Protein AF-A0A3F2TYC1-F1 (afdb_monomer_lite)

Radius of gyration: 12.43 Å; chains: 1; bounding box: 34×19×30 Å

Secondary structure (DSSP, 8-state):
-HHHHHHTT---HHHHHHHHHTTTTSTTS-GGGTS----HHHHHHHHHHHHTT-HHHHHHHHHH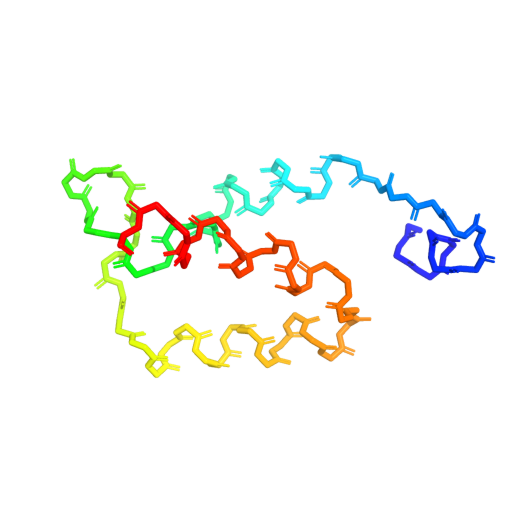HHH--

Sequence (69 aa):
RIQEAYLDELTDPAIFREMGDAGLLGITVPEEYGGLGAGYVTYGLVAREVERVDSGYRSMMSVQSSLVM

pLDDT: mean 91.91, std 8.54, range [50.94, 97.5]

Structure (mmCIF, N/CA/C/O backbone):
data_AF-A0A3F2TYC1-F1
#
_entry.id   AF-A0A3F2TYC1-F1
#
loop_
_atom_site.group_PDB
_atom_site.id
_atom_site.type_symbol
_atom_site.label_atom_id
_atom_site.label_alt_id
_atom_site.label_comp_id
_atom_site.label_asym_id
_atom_site.label_entity_id
_atom_site.label_seq_id
_atom_site.pdbx_PDB_ins_code
_atom_site.Cartn_x
_atom_site.Cartn_y
_atom_site.Cartn_z
_atom_site.occupancy
_atom_site.B_iso_or_equiv
_atom_site.auth_seq_id
_atom_site.auth_comp_id
_atom_site.auth_asym_id
_atom_site.auth_atom_id
_atom_site.pdbx_PDB_model_num
ATOM 1 N N . ARG A 1 1 ? 9.168 -7.755 -15.094 1.00 89.44 1 ARG A N 1
ATOM 2 C CA . ARG A 1 1 ? 8.133 -6.897 -14.450 1.00 89.44 1 ARG A CA 1
ATOM 3 C C . ARG A 1 1 ? 8.747 -5.937 -13.434 1.00 89.44 1 ARG A C 1
ATOM 5 O O . ARG A 1 1 ? 9.168 -4.889 -13.877 1.00 89.44 1 ARG A O 1
ATOM 12 N N . ILE A 1 2 ? 8.858 -6.253 -12.133 1.00 93.38 2 ILE A N 1
ATOM 13 C CA . ILE A 1 2 ? 9.296 -5.250 -11.127 1.00 93.38 2 ILE A CA 1
ATOM 14 C C . ILE A 1 2 ? 10.755 -4.805 -11.327 1.00 93.38 2 ILE A C 1
ATOM 16 O O . ILE A 1 2 ? 11.031 -3.616 -11.321 1.00 93.38 2 ILE A O 1
ATOM 20 N N . GLN A 1 3 ? 11.680 -5.737 -11.576 1.00 92.94 3 GLN A N 1
ATOM 21 C CA . GLN A 1 3 ? 13.093 -5.393 -11.805 1.00 92.94 3 GLN A CA 1
ATOM 22 C C . GLN A 1 3 ? 13.316 -4.576 -13.087 1.00 92.94 3 GLN A C 1
ATOM 24 O O . GLN A 1 3 ? 14.073 -3.618 -13.058 1.00 92.94 3 GLN A O 1
ATOM 29 N N . GLU A 1 4 ? 12.646 -4.921 -14.191 1.00 94.88 4 GLU A N 1
ATOM 30 C CA . GLU A 1 4 ? 12.664 -4.105 -15.422 1.00 94.88 4 GLU A CA 1
ATOM 31 C C . GLU A 1 4 ? 12.056 -2.726 -15.182 1.00 94.88 4 GLU A C 1
ATOM 33 O O . GLU A 1 4 ? 12.671 -1.729 -15.523 1.00 94.88 4 GLU A O 1
ATOM 38 N N . ALA A 1 5 ? 10.891 -2.659 -14.528 1.00 94.12 5 ALA A N 1
ATOM 39 C CA . ALA A 1 5 ? 10.247 -1.399 -14.172 1.00 94.12 5 ALA A CA 1
ATOM 40 C C . ALA A 1 5 ? 11.191 -0.491 -13.364 1.00 94.12 5 ALA A C 1
ATOM 42 O O . ALA A 1 5 ? 11.294 0.695 -13.655 1.00 94.12 5 ALA A O 1
ATOM 43 N N . TYR A 1 6 ? 11.940 -1.057 -12.414 1.00 93.12 6 TYR A N 1
ATOM 44 C CA . TYR A 1 6 ? 12.967 -0.327 -11.673 1.00 93.12 6 TYR A CA 1
ATOM 45 C C . TYR A 1 6 ? 14.132 0.136 -12.564 1.00 93.12 6 TYR A C 1
ATOM 47 O O . TYR A 1 6 ? 14.547 1.286 -12.468 1.00 93.12 6 TYR A O 1
ATOM 55 N N . LEU A 1 7 ? 14.668 -0.745 -13.418 1.00 95.81 7 LEU A N 1
ATOM 56 C CA . LEU A 1 7 ? 15.823 -0.440 -14.274 1.00 95.81 7 LEU A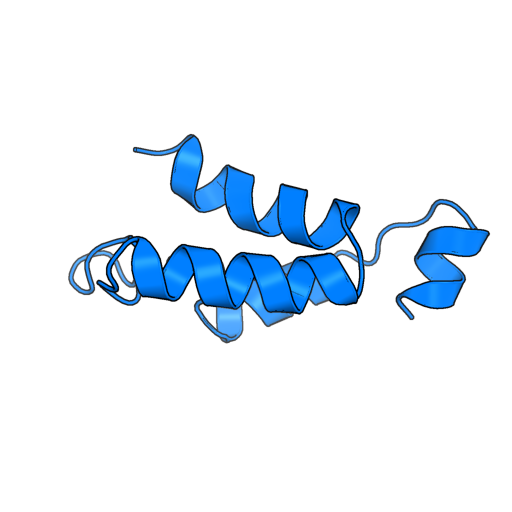 CA 1
ATOM 57 C C . LEU A 1 7 ? 15.513 0.609 -15.346 1.00 95.81 7 LEU A C 1
ATOM 59 O O . LEU A 1 7 ? 16.379 1.419 -15.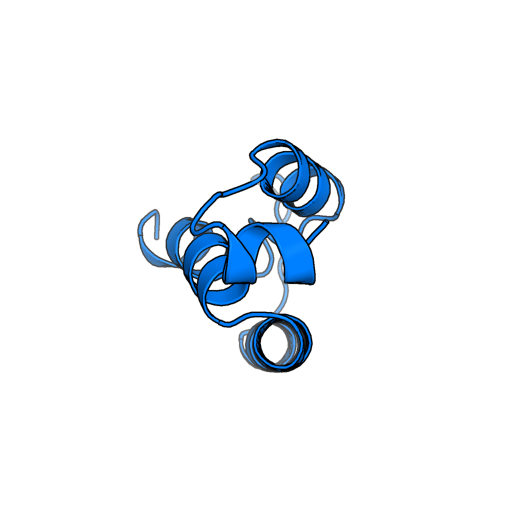664 1.00 95.81 7 LEU A O 1
ATOM 63 N N . ASP A 1 8 ? 14.294 0.583 -15.876 1.00 96.94 8 ASP A N 1
ATOM 64 C CA . ASP A 1 8 ? 13.849 1.446 -16.969 1.00 96.94 8 ASP A CA 1
ATOM 65 C C . ASP A 1 8 ? 13.043 2.663 -16.477 1.00 96.94 8 ASP A C 1
ATOM 67 O O . ASP A 1 8 ? 12.515 3.419 -17.290 1.00 96.94 8 ASP A O 1
ATOM 71 N N . GLU A 1 9 ? 12.929 2.857 -15.157 1.00 94.38 9 GLU A N 1
ATOM 72 C CA . GLU A 1 9 ? 12.172 3.950 -14.519 1.00 94.38 9 GLU A CA 1
ATOM 73 C C . GLU A 1 9 ? 10.689 3.998 -14.942 1.00 94.38 9 GLU A C 1
ATOM 75 O O . GLU A 1 9 ? 10.060 5.054 -15.051 1.00 94.38 9 GLU A O 1
ATOM 80 N N . LEU A 1 10 ? 10.106 2.823 -15.171 1.00 93.81 10 LEU A N 1
ATOM 81 C CA . LEU A 1 10 ? 8.708 2.648 -15.542 1.00 93.81 10 LEU A CA 1
ATOM 82 C C . LEU A 1 10 ? 7.885 2.152 -14.352 1.00 93.81 10 LEU A C 1
ATOM 84 O O . LEU A 1 10 ? 8.382 1.561 -13.400 1.00 93.81 10 LEU A O 1
ATOM 88 N N . THR A 1 11 ? 6.574 2.359 -14.414 1.00 92.31 11 THR A N 1
ATOM 89 C CA . THR A 1 11 ? 5.619 1.771 -13.467 1.00 92.31 11 THR A CA 1
ATOM 90 C C . THR A 1 11 ? 4.595 0.963 -14.244 1.00 92.31 11 THR A C 1
ATOM 92 O O . THR A 1 11 ? 4.087 1.441 -15.255 1.00 92.31 11 THR A O 1
ATOM 95 N N . ASP A 1 12 ? 4.276 -0.244 -13.774 1.00 94.00 12 ASP A N 1
ATOM 96 C CA . ASP A 1 12 ? 3.227 -1.090 -14.342 1.00 94.00 12 ASP A CA 1
ATOM 97 C C . ASP A 1 12 ? 1.905 -0.850 -13.584 1.00 94.00 12 ASP A C 1
ATOM 99 O O . ASP A 1 12 ? 1.741 -1.337 -12.459 1.00 94.00 12 ASP A O 1
ATOM 103 N N . PRO A 1 13 ? 0.923 -0.132 -14.167 1.00 91.94 13 PRO A N 1
ATOM 104 C CA . PRO A 1 13 ? -0.326 0.190 -13.478 1.00 91.94 13 PRO A CA 1
ATOM 105 C C . PRO A 1 13 ? -1.216 -1.033 -13.224 1.00 91.94 13 PRO A C 1
ATOM 107 O O . PRO A 1 13 ? -2.171 -0.950 -12.452 1.00 91.94 13 PRO A O 1
ATOM 110 N N . ALA A 1 14 ? -0.965 -2.170 -13.887 1.00 95.75 14 ALA A N 1
ATOM 111 C CA . ALA A 1 14 ? -1.715 -3.393 -13.625 1.00 95.75 14 ALA A CA 1
ATOM 112 C C . ALA A 1 14 ? -1.429 -3.937 -12.221 1.00 95.75 14 ALA A C 1
ATOM 114 O O . ALA A 1 14 ? -2.364 -4.382 -11.562 1.00 95.75 14 ALA A O 1
ATOM 115 N N . ILE A 1 15 ? -0.196 -3.789 -11.720 1.00 94.88 15 ILE A N 1
ATOM 116 C CA . ILE A 1 15 ? 0.186 -4.235 -10.370 1.00 94.88 15 ILE A CA 1
ATOM 117 C C . ILE A 1 15 ? -0.697 -3.576 -9.309 1.00 94.88 15 ILE A C 1
ATOM 119 O O . ILE A 1 15 ? -1.109 -4.216 -8.349 1.00 94.88 15 ILE A O 1
ATOM 123 N N . PHE A 1 16 ? -1.056 -2.310 -9.500 1.00 92.56 16 PHE A N 1
ATOM 124 C CA . PHE A 1 16 ? -1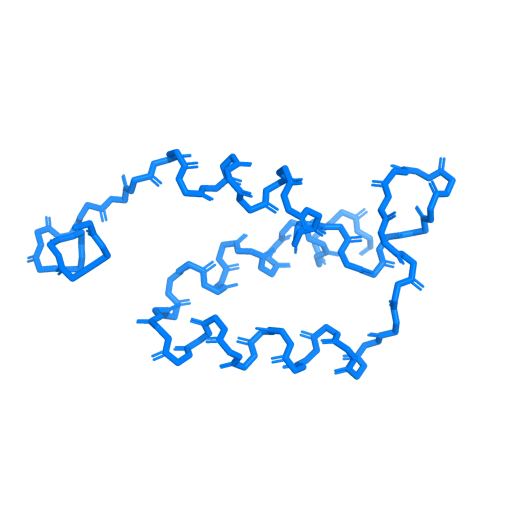.911 -1.606 -8.554 1.00 92.56 16 PHE A CA 1
ATOM 125 C C . PHE A 1 16 ? -3.354 -2.134 -8.539 1.00 92.56 16 PHE A C 1
ATOM 127 O O . PHE A 1 16 ? -3.976 -2.225 -7.483 1.00 92.56 16 PHE A O 1
ATOM 134 N N . ARG A 1 17 ? -3.878 -2.542 -9.701 1.00 94.50 17 ARG A N 1
ATOM 135 C CA . ARG A 1 17 ? -5.182 -3.218 -9.786 1.00 94.50 17 ARG A CA 1
ATOM 136 C C . ARG A 1 17 ? -5.132 -4.592 -9.126 1.00 94.50 17 ARG A C 1
ATOM 138 O O . ARG A 1 17 ? -5.990 -4.883 -8.305 1.00 94.50 17 ARG A O 1
ATOM 145 N N . GLU A 1 18 ? -4.075 -5.361 -9.387 1.00 96.06 18 GLU A N 1
ATOM 146 C CA . GLU A 1 18 ? -3.826 -6.654 -8.734 1.00 96.06 18 GLU A CA 1
ATOM 147 C C . GLU A 1 18 ? -3.757 -6.503 -7.195 1.00 96.06 18 GLU A C 1
ATOM 149 O O . GLU A 1 18 ? -4.312 -7.321 -6.465 1.00 96.06 18 GLU A O 1
ATOM 154 N N . MET A 1 19 ? -3.142 -5.427 -6.683 1.00 95.19 19 MET A N 1
ATOM 155 C CA . MET A 1 19 ? -3.135 -5.103 -5.248 1.00 95.19 19 MET A CA 1
ATOM 156 C C . MET A 1 19 ? -4.535 -4.798 -4.699 1.00 95.19 19 MET A C 1
ATOM 158 O O . MET A 1 19 ? -4.850 -5.205 -3.580 1.00 95.19 19 MET A O 1
ATOM 162 N N . GLY A 1 20 ? -5.361 -4.079 -5.463 1.00 93.62 20 GLY A N 1
ATOM 163 C CA . GLY A 1 20 ? -6.755 -3.801 -5.114 1.00 93.62 20 GLY A CA 1
ATOM 164 C C . GLY A 1 20 ? -7.592 -5.075 -5.034 1.00 93.62 20 GLY A C 1
ATOM 165 O O . GLY A 1 20 ? -8.250 -5.302 -4.022 1.00 93.62 20 GLY A O 1
ATOM 166 N N . ASP A 1 21 ? -7.484 -5.941 -6.043 1.00 94.88 21 ASP A N 1
ATOM 167 C CA . ASP A 1 21 ? -8.176 -7.235 -6.094 1.00 94.88 21 ASP A CA 1
ATOM 168 C C . ASP A 1 21 ? -7.748 -8.166 -4.943 1.00 94.88 21 ASP A C 1
ATOM 170 O O . ASP A 1 21 ? -8.544 -8.960 -4.444 1.00 94.88 21 ASP A O 1
ATOM 174 N N . ALA A 1 22 ? -6.501 -8.038 -4.477 1.00 94.94 22 ALA A N 1
ATOM 175 C CA . ALA A 1 22 ? -5.975 -8.749 -3.312 1.00 94.94 22 ALA A CA 1
ATOM 176 C C . ALA A 1 22 ? -6.333 -8.099 -1.954 1.00 94.94 22 ALA A C 1
ATOM 178 O O . ALA A 1 22 ? -5.948 -8.623 -0.908 1.00 94.94 22 ALA A O 1
ATOM 179 N N . GLY A 1 23 ? -7.029 -6.956 -1.941 1.00 93.62 23 GLY A N 1
ATOM 180 C CA . GLY A 1 23 ? -7.428 -6.233 -0.724 1.00 93.62 23 GLY A CA 1
ATOM 181 C C . GLY A 1 23 ? -6.313 -5.411 -0.060 1.00 93.62 23 GLY A C 1
ATOM 182 O O . GLY A 1 23 ? -6.511 -4.838 1.014 1.00 93.62 23 GLY A O 1
ATOM 183 N N . LEU A 1 24 ? -5.140 -5.298 -0.689 1.00 94.75 24 LEU A N 1
ATOM 184 C CA . LEU A 1 24 ? -3.958 -4.654 -0.103 1.00 94.75 24 LEU A CA 1
ATOM 185 C C . LEU A 1 24 ? -4.086 -3.127 0.011 1.00 94.75 24 LEU A C 1
ATOM 187 O O . LEU A 1 24 ? -3.366 -2.506 0.787 1.00 94.75 24 LEU A O 1
ATOM 191 N N . LEU A 1 25 ? -5.018 -2.522 -0.731 1.00 94.06 25 LEU A N 1
ATOM 192 C CA . LEU A 1 25 ? -5.277 -1.076 -0.710 1.00 94.06 25 LEU A CA 1
ATOM 193 C C . LEU A 1 25 ? -6.268 -0.647 0.389 1.00 94.06 25 LEU A C 1
ATOM 195 O O . LEU A 1 25 ? -6.466 0.548 0.609 1.00 94.06 25 LEU A O 1
ATOM 199 N N . GLY A 1 26 ? -6.890 -1.609 1.079 1.00 93.50 26 GLY A N 1
ATOM 200 C CA . GLY A 1 26 ? -7.925 -1.383 2.091 1.00 93.50 26 GLY A CA 1
ATOM 201 C C . GLY A 1 26 ? -7.680 -2.147 3.392 1.00 93.50 26 GLY A C 1
ATOM 202 O O . GLY A 1 26 ? -8.635 -2.484 4.083 1.00 93.50 26 GLY A O 1
ATOM 203 N N . ILE A 1 27 ? -6.419 -2.446 3.730 1.00 94.69 27 ILE A N 1
ATOM 204 C CA . ILE A 1 27 ? -6.074 -3.350 4.844 1.00 94.69 27 ILE A CA 1
ATOM 205 C C . ILE A 1 27 ? -6.695 -2.893 6.170 1.00 94.69 27 ILE A C 1
ATOM 207 O O . ILE A 1 27 ? -7.257 -3.708 6.892 1.00 94.69 27 ILE A O 1
ATOM 211 N N . THR A 1 28 ? -6.611 -1.600 6.480 1.00 93.56 28 THR A N 1
ATOM 212 C CA . THR A 1 28 ? -7.139 -1.016 7.726 1.00 93.56 28 THR A CA 1
ATOM 213 C C . THR A 1 28 ? -8.543 -0.433 7.579 1.00 93.56 28 THR A C 1
ATOM 215 O O . THR A 1 28 ? -9.086 0.104 8.541 1.00 93.56 28 THR A O 1
ATOM 218 N N . VAL A 1 29 ? -9.124 -0.492 6.379 1.00 92.56 29 VAL A N 1
ATOM 219 C CA . VAL A 1 29 ? -10.468 0.026 6.103 1.00 92.56 29 VAL A CA 1
ATOM 220 C C . VAL A 1 29 ? -11.488 -1.002 6.615 1.00 92.56 29 VAL A C 1
ATOM 222 O O . VAL A 1 29 ? -11.314 -2.188 6.336 1.00 92.56 29 VAL A O 1
ATOM 225 N N . PRO A 1 30 ? -12.536 -0.597 7.357 1.00 93.38 30 PRO A N 1
ATOM 226 C CA . PRO A 1 30 ? -13.581 -1.511 7.815 1.00 93.38 30 PRO A CA 1
ATOM 227 C C . PRO A 1 30 ? -14.231 -2.329 6.688 1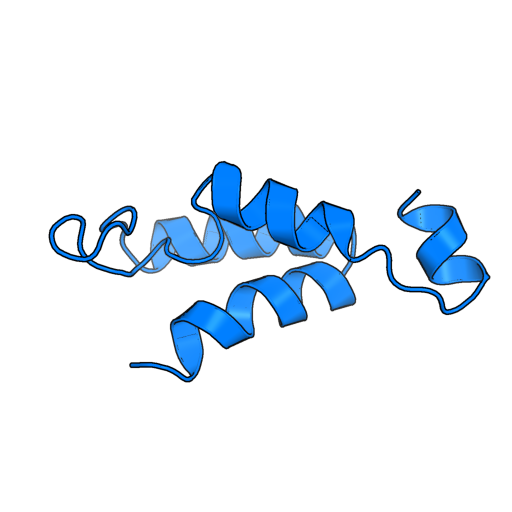.00 93.38 30 PRO A C 1
ATOM 229 O O . PRO A 1 30 ? -14.429 -1.833 5.575 1.00 93.38 30 PRO A O 1
ATOM 232 N N . GLU A 1 31 ? -14.625 -3.566 7.002 1.00 94.31 31 GLU A N 1
ATOM 233 C CA . GLU A 1 31 ? -15.285 -4.474 6.049 1.00 94.31 31 GLU A CA 1
ATOM 234 C C . GLU A 1 31 ? -16.610 -3.905 5.507 1.00 94.31 31 GLU A C 1
ATOM 236 O O . GLU A 1 31 ? -16.946 -4.143 4.350 1.00 94.31 31 GLU A O 1
ATOM 241 N N . GLU A 1 32 ? -17.333 -3.088 6.288 1.00 95.50 32 GLU A N 1
ATOM 242 C CA . GLU A 1 32 ? -18.574 -2.421 5.844 1.00 95.50 32 GLU A CA 1
ATOM 243 C C . GLU A 1 32 ? -18.365 -1.470 4.648 1.00 95.50 32 GLU A C 1
ATOM 245 O O . GLU A 1 32 ? -19.302 -1.211 3.895 1.00 95.50 32 GLU A O 1
ATOM 250 N N . TYR A 1 33 ? -17.131 -0.997 4.441 1.00 92.12 33 TYR A N 1
ATOM 251 C CA . TYR A 1 33 ? -16.732 -0.164 3.303 1.00 92.12 33 TYR A CA 1
ATOM 252 C C . TYR A 1 33 ? -15.963 -0.955 2.231 1.00 92.12 33 TYR A C 1
ATOM 254 O O . TYR A 1 33 ? -15.417 -0.360 1.305 1.00 92.12 33 TYR A O 1
ATOM 262 N N . GLY A 1 34 ? -15.908 -2.287 2.344 1.00 90.19 34 GLY A N 1
ATOM 263 C CA . GLY A 1 34 ? -15.210 -3.168 1.404 1.00 90.19 34 GLY A CA 1
ATOM 264 C C . GLY A 1 34 ? -13.706 -3.323 1.653 1.00 90.19 34 GLY A C 1
ATOM 265 O O . GLY A 1 34 ? -12.994 -3.784 0.763 1.00 90.19 34 GLY A O 1
ATOM 266 N N . GLY A 1 35 ? -13.209 -2.930 2.831 1.00 92.50 35 GLY A N 1
ATOM 267 C CA . GLY A 1 35 ? -11.830 -3.187 3.257 1.00 92.50 35 GLY A CA 1
ATOM 268 C C . GLY A 1 35 ? -11.648 -4.526 3.979 1.00 92.50 35 GLY A C 1
ATOM 269 O O . GLY A 1 35 ? -12.562 -5.345 4.031 1.00 92.50 35 GLY A O 1
ATOM 270 N N . LEU A 1 36 ? -10.461 -4.747 4.553 1.00 93.88 36 LEU A N 1
ATOM 271 C CA . LEU A 1 36 ? -10.125 -5.981 5.286 1.00 93.88 36 LEU A CA 1
ATOM 272 C C . LEU A 1 36 ? -10.278 -5.869 6.813 1.00 93.88 36 LEU A C 1
ATOM 274 O O . LEU A 1 36 ? -10.093 -6.861 7.512 1.00 93.88 36 LEU A O 1
ATOM 278 N N . GLY A 1 37 ? -10.539 -4.674 7.351 1.00 93.75 37 GLY A N 1
ATOM 279 C CA . GLY A 1 37 ? -10.760 -4.442 8.784 1.00 93.75 37 GLY A CA 1
ATOM 280 C C . GLY A 1 37 ? -9.590 -4.828 9.701 1.00 93.75 37 GLY A C 1
ATOM 281 O O . GLY A 1 37 ? -9.778 -4.987 10.908 1.00 93.75 37 GLY A O 1
ATOM 282 N N . ALA A 1 38 ? -8.384 -5.006 9.161 1.00 95.06 38 ALA A N 1
ATOM 283 C CA . ALA A 1 38 ? -7.235 -5.488 9.909 1.00 95.06 38 ALA A CA 1
ATOM 284 C C . ALA A 1 38 ? -6.544 -4.366 10.702 1.00 95.06 38 ALA A C 1
ATOM 286 O O . ALA A 1 38 ? -6.581 -3.187 10.354 1.00 95.06 38 ALA A O 1
ATOM 287 N N . GLY A 1 39 ? -5.856 -4.744 11.781 1.00 94.62 39 GLY A N 1
ATOM 288 C CA . GLY A 1 39 ? -5.104 -3.802 12.611 1.00 94.62 39 GLY A CA 1
ATOM 289 C C . GLY A 1 39 ? -3.774 -3.348 11.994 1.00 94.62 39 GLY A C 1
ATOM 290 O O . GLY A 1 39 ? -3.211 -3.988 11.103 1.00 94.62 39 GLY A O 1
ATOM 291 N N . TYR A 1 40 ? -3.202 -2.277 12.554 1.00 93.44 40 TYR A N 1
ATOM 292 C CA . TYR A 1 40 ? -1.937 -1.691 12.089 1.00 93.44 40 TYR A CA 1
ATOM 293 C C . TYR A 1 40 ? -0.721 -2.625 12.178 1.00 93.44 40 TYR A C 1
ATOM 295 O O . TYR A 1 40 ? 0.228 -2.457 11.415 1.00 93.44 40 TYR A O 1
ATOM 303 N N . VAL A 1 41 ? -0.736 -3.627 13.065 1.00 96.50 41 VAL A N 1
ATOM 304 C CA . VAL A 1 41 ? 0.326 -4.649 13.114 1.00 96.50 41 VAL A CA 1
ATOM 305 C C . VAL A 1 41 ? 0.327 -5.475 11.827 1.00 96.50 41 VAL A C 1
ATOM 307 O O . VAL A 1 41 ? 1.374 -5.628 11.203 1.00 96.50 41 VAL A O 1
ATOM 310 N N . THR A 1 42 ? -0.843 -5.950 11.391 1.00 96.25 42 THR A N 1
ATOM 311 C CA . THR A 1 42 ? -0.996 -6.686 10.129 1.00 96.25 42 THR A CA 1
ATOM 312 C C . THR A 1 42 ? -0.584 -5.819 8.947 1.00 96.25 42 THR A C 1
ATOM 314 O O . THR A 1 42 ? 0.220 -6.250 8.125 1.00 96.25 42 THR A O 1
ATOM 317 N N . TYR A 1 43 ? -1.059 -4.572 8.904 1.00 95.12 43 TYR A N 1
ATOM 318 C CA . TYR A 1 43 ? -0.654 -3.606 7.884 1.00 95.12 43 TYR A CA 1
ATOM 319 C C . TYR A 1 43 ? 0.869 -3.411 7.831 1.00 95.12 43 TYR A C 1
ATOM 321 O O . TYR A 1 43 ? 1.457 -3.468 6.755 1.00 95.12 43 TYR A O 1
ATOM 329 N N . GLY A 1 44 ? 1.528 -3.246 8.982 1.00 95.69 44 GLY A N 1
ATOM 330 C CA . GLY A 1 44 ? 2.980 -3.081 9.054 1.00 95.69 44 GLY A CA 1
ATOM 331 C C . GLY A 1 44 ? 3.754 -4.301 8.547 1.00 95.69 44 GLY A C 1
ATOM 332 O O . GLY A 1 44 ? 4.768 -4.144 7.869 1.00 95.69 44 GLY A O 1
ATOM 333 N N . LEU A 1 45 ? 3.265 -5.515 8.824 1.00 97.50 45 LEU A N 1
ATOM 334 C CA . LEU A 1 45 ? 3.857 -6.748 8.298 1.00 97.50 45 LEU A CA 1
ATOM 335 C C . LEU A 1 45 ? 3.694 -6.850 6.779 1.00 97.50 45 LEU A C 1
ATOM 337 O O . LEU A 1 45 ? 4.667 -7.134 6.088 1.00 97.50 45 LEU A O 1
ATOM 341 N N . VAL A 1 46 ? 2.506 -6.549 6.248 1.00 96.44 46 VAL A N 1
ATOM 342 C CA . VAL A 1 46 ? 2.273 -6.527 4.795 1.00 96.44 46 VAL A CA 1
ATOM 343 C C . VAL A 1 46 ? 3.162 -5.482 4.121 1.00 96.44 46 VAL A C 1
ATOM 345 O O . VAL A 1 46 ? 3.853 -5.796 3.155 1.00 96.44 46 VAL A O 1
ATOM 348 N N . ALA A 1 47 ? 3.216 -4.263 4.662 1.00 96.00 47 ALA A N 1
ATOM 349 C CA . ALA A 1 47 ? 4.075 -3.203 4.147 1.00 96.00 47 ALA A CA 1
ATOM 350 C C . ALA A 1 47 ? 5.551 -3.626 4.132 1.00 96.00 47 ALA A C 1
ATOM 352 O O . ALA A 1 47 ? 6.242 -3.364 3.153 1.00 96.00 47 ALA A O 1
ATOM 353 N N . ARG A 1 48 ? 6.027 -4.328 5.167 1.00 97.25 48 ARG A N 1
ATOM 354 C CA . ARG A 1 48 ? 7.394 -4.864 5.216 1.00 97.25 48 ARG A CA 1
ATOM 355 C C . ARG A 1 48 ? 7.669 -5.877 4.103 1.00 97.25 48 ARG A C 1
ATOM 357 O O . ARG A 1 48 ? 8.750 -5.840 3.517 1.00 97.25 48 ARG A O 1
ATOM 364 N N . GLU A 1 49 ? 6.730 -6.776 3.819 1.00 97.44 49 GLU A N 1
ATOM 365 C CA . GLU A 1 49 ? 6.907 -7.772 2.757 1.00 97.44 49 GLU A CA 1
ATOM 366 C C . GLU A 1 49 ? 6.899 -7.132 1.363 1.00 97.44 49 GLU A C 1
ATOM 368 O O . GLU A 1 49 ? 7.714 -7.505 0.521 1.00 97.44 49 GLU A O 1
ATOM 373 N N . VAL A 1 50 ? 6.053 -6.123 1.127 1.00 96.12 50 VAL A N 1
ATOM 374 C CA . VAL A 1 50 ? 6.046 -5.381 -0.147 1.00 96.12 50 VAL A CA 1
ATOM 375 C C . VAL A 1 50 ? 7.316 -4.538 -0.301 1.00 96.12 50 VAL A C 1
ATOM 377 O O . VAL A 1 50 ? 7.938 -4.566 -1.360 1.00 96.12 50 VAL A O 1
ATOM 380 N N . GLU A 1 51 ? 7.758 -3.857 0.763 1.00 96.69 51 GLU A N 1
ATOM 381 C CA . GLU A 1 51 ? 8.992 -3.050 0.774 1.00 96.69 51 GLU A CA 1
ATOM 382 C C . GLU A 1 51 ? 10.224 -3.874 0.395 1.00 96.69 51 GLU A C 1
ATOM 384 O O . GLU A 1 51 ? 11.118 -3.383 -0.288 1.00 96.69 51 GLU A O 1
ATOM 389 N N . ARG A 1 52 ? 10.274 -5.142 0.821 1.00 96.69 52 ARG A N 1
ATOM 390 C CA . ARG A 1 52 ? 11.374 -6.053 0.488 1.00 96.69 52 ARG A CA 1
ATOM 391 C C . ARG A 1 52 ? 11.505 -6.290 -1.020 1.00 96.69 52 ARG A C 1
ATOM 393 O O . ARG A 1 52 ? 12.588 -6.649 -1.478 1.00 96.69 52 ARG A O 1
ATOM 400 N N . VAL A 1 53 ? 10.412 -6.145 -1.764 1.00 94.88 53 VAL A N 1
ATOM 401 C CA . VAL A 1 53 ? 10.386 -6.306 -3.219 1.00 94.88 53 VAL A CA 1
ATOM 402 C C . VAL A 1 53 ? 10.697 -4.980 -3.902 1.00 94.88 53 VAL A C 1
ATOM 404 O O . VAL A 1 53 ? 11.597 -4.938 -4.737 1.00 94.88 53 VAL A O 1
ATOM 407 N N . ASP A 1 54 ? 9.959 -3.924 -3.554 1.00 95.62 54 ASP A N 1
ATOM 408 C CA . ASP A 1 54 ? 10.128 -2.589 -4.126 1.00 95.62 54 ASP A CA 1
ATOM 409 C C . ASP A 1 54 ? 9.483 -1.510 -3.238 1.00 95.62 54 ASP A C 1
ATOM 411 O O . ASP A 1 54 ? 8.309 -1.593 -2.853 1.00 95.62 54 ASP A O 1
ATOM 415 N N . SER A 1 55 ? 10.252 -0.467 -2.928 1.00 94.19 55 SER A N 1
ATOM 416 C CA . SER A 1 55 ? 9.819 0.606 -2.028 1.00 94.19 55 SER A CA 1
ATOM 417 C C . SER A 1 55 ? 8.833 1.587 -2.668 1.00 94.19 55 SER A C 1
ATOM 419 O O . SER A 1 55 ? 8.004 2.187 -1.969 1.00 94.19 55 SER A O 1
ATOM 421 N N . GLY A 1 56 ? 8.869 1.732 -3.995 1.00 93.75 56 GLY A N 1
ATOM 422 C CA . GLY A 1 56 ? 7.931 2.542 -4.765 1.00 93.75 56 GLY A CA 1
ATOM 423 C C . GLY A 1 56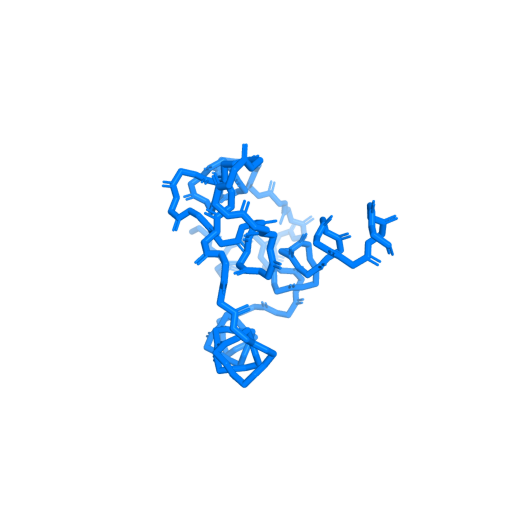 ? 6.533 1.935 -4.730 1.00 93.75 56 GLY A C 1
ATOM 424 O O . GLY A 1 56 ? 5.572 2.610 -4.353 1.00 93.75 56 GLY A O 1
ATOM 425 N N . TYR A 1 57 ? 6.420 0.636 -5.013 1.00 94.75 57 TYR A N 1
ATOM 426 C CA . TYR A 1 57 ? 5.152 -0.090 -4.932 1.00 94.75 57 TYR A CA 1
ATOM 427 C C . TYR A 1 57 ? 4.589 -0.134 -3.508 1.00 94.75 57 TYR A C 1
ATOM 429 O O . TYR A 1 57 ? 3.388 0.080 -3.336 1.00 94.75 57 TYR A O 1
ATOM 437 N N . ARG A 1 58 ? 5.422 -0.308 -2.469 1.00 95.44 58 ARG A N 1
ATOM 438 C CA . ARG A 1 58 ? 4.947 -0.191 -1.077 1.00 95.44 58 ARG A CA 1
ATOM 439 C C . ARG A 1 58 ? 4.406 1.201 -0.783 1.00 95.44 58 ARG A C 1
ATOM 441 O O . ARG A 1 58 ? 3.348 1.325 -0.166 1.00 95.44 58 ARG A O 1
ATOM 448 N N . SER A 1 59 ? 5.114 2.248 -1.205 1.00 93.56 59 SER A N 1
ATOM 449 C CA . SER A 1 59 ? 4.677 3.629 -0.987 1.00 93.56 59 SER A CA 1
ATOM 450 C C . SER A 1 59 ? 3.327 3.885 -1.662 1.00 93.56 59 SER A C 1
ATOM 452 O O . SER A 1 59 ? 2.402 4.354 -0.999 1.00 93.56 59 SER A O 1
ATOM 454 N N . MET A 1 60 ? 3.165 3.469 -2.922 1.00 91.81 60 MET A N 1
ATOM 455 C CA . MET A 1 60 ? 1.892 3.547 -3.653 1.00 91.81 60 MET A CA 1
ATOM 456 C C . MET A 1 60 ? 0.756 2.767 -2.977 1.00 91.81 60 MET A C 1
ATOM 458 O O . MET A 1 60 ? -0.365 3.267 -2.909 1.00 91.81 60 MET A O 1
ATOM 462 N N . MET A 1 61 ? 1.037 1.575 -2.442 1.00 93.31 61 MET A N 1
ATOM 463 C CA . MET A 1 61 ? 0.066 0.799 -1.664 1.00 93.31 61 MET A CA 1
ATOM 464 C C . MET A 1 61 ? -0.375 1.570 -0.411 1.00 93.31 61 MET A C 1
ATOM 466 O O . MET A 1 61 ? -1.567 1.697 -0.145 1.00 93.31 61 MET A O 1
ATOM 470 N N . SER A 1 62 ? 0.583 2.125 0.340 1.00 91.44 62 SER A N 1
ATOM 471 C CA . SER A 1 62 ? 0.316 2.785 1.623 1.00 91.44 62 SER A CA 1
ATOM 472 C C . SER A 1 62 ? -0.504 4.071 1.512 1.00 91.44 62 SER A C 1
ATOM 474 O O . SER A 1 62 ? -1.369 4.314 2.353 1.00 91.44 62 SER A O 1
ATOM 476 N N . VAL A 1 63 ? -0.266 4.882 0.473 1.00 89.25 63 VAL A N 1
ATOM 477 C CA . VAL A 1 63 ? -0.895 6.208 0.345 1.00 89.25 63 VAL A CA 1
ATOM 478 C C . VAL A 1 63 ? -2.414 6.136 0.217 1.00 89.25 63 VAL A C 1
ATOM 480 O O . VAL A 1 63 ? -3.099 7.043 0.678 1.00 89.25 63 VAL A O 1
ATOM 483 N N . GLN A 1 64 ? -2.958 5.059 -0.355 1.00 82.56 64 GLN A N 1
ATOM 484 C CA . GLN A 1 64 ? -4.406 4.920 -0.532 1.00 82.56 64 GLN A CA 1
ATOM 485 C C . GLN A 1 64 ? -5.135 4.848 0.803 1.00 82.56 64 GLN A C 1
ATOM 487 O O . GLN A 1 64 ? -6.124 5.545 1.017 1.00 82.56 64 GLN A O 1
ATOM 492 N N . SER A 1 65 ? -4.620 4.028 1.718 1.00 74.50 65 SER A N 1
ATOM 493 C CA . SER A 1 65 ? -5.249 3.811 3.018 1.00 74.50 65 SER A CA 1
ATOM 494 C C . SER A 1 65 ? -4.916 4.915 4.026 1.00 74.50 65 SER A C 1
ATOM 496 O O . SER A 1 65 ? -5.620 5.041 5.023 1.00 74.50 65 SER A O 1
ATOM 498 N N . SER A 1 66 ? -3.855 5.703 3.796 1.00 72.88 66 SER A N 1
ATOM 499 C CA . SER A 1 66 ? -3.396 6.735 4.736 1.00 72.88 66 SER A CA 1
ATOM 500 C C . SER A 1 66 ? -3.884 8.158 4.442 1.00 72.88 66 SER A C 1
ATOM 502 O O . SER A 1 66 ? -3.770 9.000 5.322 1.00 72.88 66 SER A O 1
ATOM 504 N N . LEU A 1 67 ? -4.329 8.468 3.216 1.00 65.12 67 LEU A N 1
ATOM 505 C CA . LEU A 1 67 ? -4.784 9.820 2.828 1.00 65.12 67 LEU A CA 1
ATOM 506 C C . LEU A 1 67 ? -6.306 10.001 2.863 1.00 65.12 67 LEU A C 1
ATOM 508 O O . LEU A 1 67 ? -6.774 11.133 2.935 1.00 65.12 67 LEU A O 1
ATOM 512 N N . VAL A 1 68 ? -7.073 8.914 2.762 1.00 55.47 68 VAL A N 1
ATOM 513 C CA . VAL A 1 68 ? -8.546 8.956 2.708 1.00 55.47 68 VAL A CA 1
ATOM 514 C C . VAL A 1 68 ? -9.180 8.865 4.109 1.00 55.47 68 VAL A C 1
ATOM 516 O O . VAL A 1 68 ? -10.386 9.062 4.239 1.00 55.47 68 VAL A O 1
ATOM 519 N N . MET A 1 69 ? -8.384 8.626 5.161 1.00 50.94 69 MET A N 1
ATOM 520 C CA . MET A 1 69 ? -8.839 8.544 6.558 1.00 50.94 69 MET A CA 1
ATOM 521 C C . MET A 1 69 ? -8.232 9.626 7.444 1.00 50.94 69 MET A C 1
ATOM 523 O O . MET A 1 69 ? -7.000 9.825 7.365 1.00 50.94 69 MET A O 1
#

Foldseek 3Di:
DLVVCVVVVHDDVVVVVVCVVVLLLQACPDVVVVHVVHDVVVNVVVLVVVVVRPNVVSVVSPCNNPVVD